Protein AF-T1CJ19-F1 (afdb_monomer_lite)

Radius of gyration: 16.88 Å; chains: 1; bounding box: 27×19×53 Å

Secondary structure (DSSP, 8-state):
-HHHHT--HHHHHHHHHHHHHTTSEEEETTTEEEE--------------

Sequence (49 aa):
MIEHYQVSRQTVREAVRHLEQDGLVVRHRGRGTILSHSRFEQRLGSIYS

Foldseek 3Di:
DCVVVVDDPVVVVVVVVVCVVVVQWDQDVPPGIDGDPDPPPPDPPDPDD

Organism: NCBI:txid410659

pLDDT: mean 82.63, std 11.92, range [52.94, 96.19]

Structure (mmCIF, N/CA/C/O backbone):
data_AF-T1CJ19-F1
#
_entry.id   AF-T1CJ19-F1
#
loop_
_atom_site.group_PDB
_atom_site.id
_atom_site.type_symbol
_atom_site.label_atom_id
_atom_site.label_alt_id
_atom_site.label_comp_id
_atom_site.label_asym_id
_atom_site.label_entity_id
_atom_site.label_seq_id
_atom_site.pdbx_PDB_ins_code
_atom_site.Cartn_x
_atom_site.Cartn_y
_atom_site.Cartn_z
_atom_site.occupancy
_atom_site.B_iso_or_equiv
_atom_site.auth_seq_id
_atom_site.auth_comp_id
_atom_site.auth_asym_id
_atom_site.auth_atom_id
_atom_site.pdbx_PDB_model_num
ATOM 1 N N . MET A 1 1 ? -5.016 3.416 4.876 1.00 72.31 1 MET A N 1
ATOM 2 C CA . MET A 1 1 ? -5.434 2.130 4.262 1.00 72.31 1 MET A CA 1
ATOM 3 C C . MET A 1 1 ? -6.461 1.407 5.118 1.00 72.31 1 MET A C 1
ATOM 5 O O . MET A 1 1 ? -7.575 1.260 4.661 1.00 72.31 1 MET A O 1
ATOM 9 N N . ILE A 1 2 ? -6.134 1.010 6.350 1.00 84.81 2 ILE A N 1
ATOM 10 C CA . ILE A 1 2 ? -7.068 0.295 7.247 1.00 84.81 2 ILE A CA 1
ATOM 11 C C . ILE A 1 2 ? -8.323 1.132 7.514 1.00 84.81 2 ILE A C 1
ATOM 13 O O . ILE A 1 2 ? -9.420 0.675 7.239 1.00 84.81 2 ILE A O 1
ATOM 17 N N . GLU A 1 3 ? -8.156 2.379 7.959 1.00 86.62 3 GLU A N 1
ATOM 18 C CA . GLU A 1 3 ? -9.277 3.302 8.212 1.00 86.62 3 GLU A CA 1
ATOM 19 C C . GLU A 1 3 ? -10.066 3.633 6.941 1.00 86.62 3 GLU A C 1
ATOM 21 O O . GLU A 1 3 ? -11.285 3.719 6.970 1.00 86.62 3 GLU A O 1
ATOM 26 N N . HIS A 1 4 ? -9.368 3.764 5.812 1.00 90.50 4 HIS A N 1
ATOM 27 C CA . HIS A 1 4 ?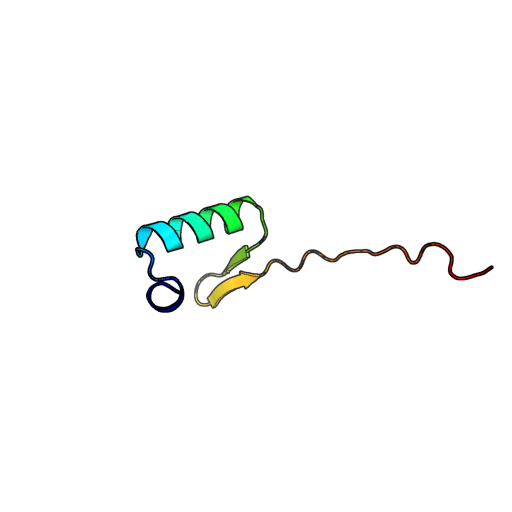 -9.968 4.146 4.534 1.00 90.50 4 HIS A CA 1
ATOM 28 C C . HIS A 1 4 ? -10.821 3.031 3.915 1.00 90.50 4 HIS A C 1
ATOM 30 O O . HIS A 1 4 ? -11.857 3.306 3.327 1.00 90.50 4 HIS A O 1
ATOM 36 N N . TYR A 1 5 ? -10.388 1.777 4.062 1.00 88.81 5 TYR A N 1
ATOM 37 C CA . TYR A 1 5 ? -11.074 0.611 3.500 1.00 88.81 5 TYR A CA 1
ATOM 38 C C . TYR A 1 5 ? -11.871 -0.182 4.546 1.00 88.81 5 TYR A C 1
ATOM 40 O O . TYR A 1 5 ? -12.484 -1.183 4.203 1.00 88.81 5 TYR A O 1
ATOM 48 N N . GLN A 1 6 ? -11.844 0.234 5.816 1.00 93.94 6 GLN A N 1
ATOM 49 C CA . GLN A 1 6 ? -12.483 -0.437 6.958 1.00 93.94 6 GLN A CA 1
ATOM 50 C C . GLN A 1 6 ? -12.199 -1.947 7.054 1.00 93.94 6 GLN A C 1
ATOM 52 O O . GLN A 1 6 ? -13.044 -2.740 7.459 1.00 93.94 6 GLN A O 1
ATOM 57 N N . VAL A 1 7 ? -10.975 -2.351 6.709 1.00 94.31 7 VAL A N 1
ATOM 58 C CA . VAL A 1 7 ? -10.522 -3.748 6.777 1.00 94.31 7 VAL A CA 1
ATOM 59 C C . VAL A 1 7 ? -9.444 -3.936 7.836 1.00 94.31 7 VAL A C 1
ATOM 61 O O . VAL A 1 7 ? -8.771 -2.991 8.242 1.00 94.31 7 VAL A O 1
ATOM 64 N N . SER A 1 8 ? -9.226 -5.183 8.256 1.00 95.56 8 SER A N 1
ATOM 65 C CA . SER A 1 8 ? -8.185 -5.515 9.230 1.00 95.56 8 SER A CA 1
ATOM 66 C C . SER A 1 8 ? -6.765 -5.223 8.711 1.00 95.56 8 SER A C 1
ATOM 68 O O . SER A 1 8 ? -6.488 -5.249 7.508 1.00 95.56 8 SER A O 1
ATOM 70 N N . ARG A 1 9 ? -5.814 -5.045 9.640 1.00 93.56 9 ARG A N 1
ATOM 71 C CA . ARG A 1 9 ? -4.368 -4.970 9.336 1.00 93.56 9 ARG A CA 1
ATOM 72 C C . ARG A 1 9 ? -3.882 -6.164 8.513 1.00 93.56 9 ARG A C 1
ATOM 74 O O . ARG A 1 9 ? -3.042 -5.997 7.633 1.00 93.56 9 ARG A O 1
ATOM 81 N N . GLN A 1 10 ? -4.390 -7.358 8.813 1.00 96.19 10 GLN A N 1
ATOM 82 C CA . GLN A 1 10 ? -3.995 -8.590 8.139 1.00 96.19 10 GLN A CA 1
ATOM 83 C C . GLN A 1 10 ? -4.473 -8.607 6.687 1.00 96.19 10 GLN A C 1
ATOM 85 O O . GLN A 1 10 ? -3.688 -8.929 5.803 1.00 96.19 10 GLN A O 1
ATOM 90 N N . THR A 1 11 ? -5.705 -8.162 6.435 1.00 95.06 11 THR A N 1
ATOM 91 C CA . THR A 1 11 ? -6.275 -8.044 5.086 1.00 95.06 11 THR A CA 1
ATOM 92 C C . THR A 1 11 ? -5.455 -7.095 4.216 1.00 95.06 11 THR A C 1
ATOM 94 O O . THR A 1 11 ? -5.120 -7.434 3.086 1.00 95.06 11 THR A O 1
ATOM 97 N N . VAL A 1 12 ? -5.054 -5.937 4.755 1.00 93.56 12 VAL A N 1
ATOM 98 C CA . VAL A 1 12 ? -4.178 -5.003 4.025 1.00 93.56 12 VAL A CA 1
ATOM 99 C C . VAL A 1 12 ? -2.823 -5.640 3.721 1.00 93.56 12 VAL A C 1
ATOM 101 O O . VAL A 1 12 ? -2.318 -5.501 2.612 1.00 93.56 12 VAL A O 1
ATOM 104 N N . ARG A 1 13 ? -2.227 -6.356 4.684 1.00 93.19 13 ARG A N 1
ATOM 105 C CA . ARG A 1 13 ? -0.944 -7.040 4.468 1.00 93.19 13 ARG A CA 1
ATOM 106 C C . ARG A 1 13 ? -1.029 -8.126 3.402 1.00 93.19 13 ARG A C 1
ATOM 108 O O . ARG A 1 13 ? -0.082 -8.262 2.635 1.00 93.19 13 ARG A O 1
ATOM 115 N N . GLU A 1 14 ? -2.124 -8.877 3.364 1.00 95.88 14 GLU A N 1
ATOM 116 C CA . GLU A 1 14 ? -2.332 -9.915 2.354 1.00 95.88 14 GLU A CA 1
ATOM 117 C C . GLU A 1 14 ? -2.486 -9.307 0.962 1.00 95.88 14 GLU A C 1
ATOM 119 O O . GLU A 1 14 ? -1.790 -9.707 0.036 1.00 95.88 14 GLU A O 1
ATOM 124 N N . ALA A 1 15 ? -3.305 -8.260 0.837 1.00 94.19 15 ALA A N 1
ATOM 125 C CA . ALA A 1 15 ? -3.478 -7.550 -0.424 1.00 94.19 15 ALA A CA 1
ATOM 126 C C . ALA A 1 15 ? -2.145 -6.992 -0.952 1.00 94.19 15 ALA A C 1
ATOM 128 O O . ALA A 1 15 ? -1.821 -7.168 -2.121 1.00 94.19 15 ALA A O 1
ATOM 129 N N . VAL A 1 16 ? -1.332 -6.373 -0.086 1.00 91.88 16 VAL A N 1
ATOM 130 C CA . VAL A 1 16 ? -0.002 -5.874 -0.477 1.00 91.88 16 VAL A CA 1
ATOM 131 C C . VAL A 1 16 ? 0.926 -7.016 -0.897 1.00 91.88 16 VAL A C 1
ATOM 133 O O . VAL A 1 16 ? 1.662 -6.851 -1.864 1.00 91.88 16 VAL A O 1
ATOM 136 N N . ARG A 1 17 ? 0.877 -8.178 -0.231 1.00 92.50 17 ARG A N 1
ATOM 137 C CA . ARG A 1 17 ? 1.663 -9.354 -0.638 1.00 92.50 17 ARG A CA 1
ATOM 138 C C . ARG A 1 17 ? 1.275 -9.829 -2.038 1.00 92.50 17 ARG A C 1
ATOM 140 O O . ARG A 1 17 ? 2.170 -10.106 -2.825 1.00 92.50 17 ARG A O 1
ATOM 147 N N . HIS A 1 18 ? -0.017 -9.901 -2.348 1.00 94.75 18 HIS A N 1
ATOM 148 C CA . HIS A 1 18 ? -0.470 -10.281 -3.689 1.00 94.75 18 HIS A CA 1
ATOM 149 C C . HIS A 1 18 ? 0.020 -9.283 -4.743 1.00 94.75 18 HIS A C 1
ATOM 151 O O . HIS A 1 18 ? 0.591 -9.686 -5.746 1.00 94.75 18 HIS A O 1
ATOM 157 N N . LEU A 1 19 ? -0.070 -7.978 -4.47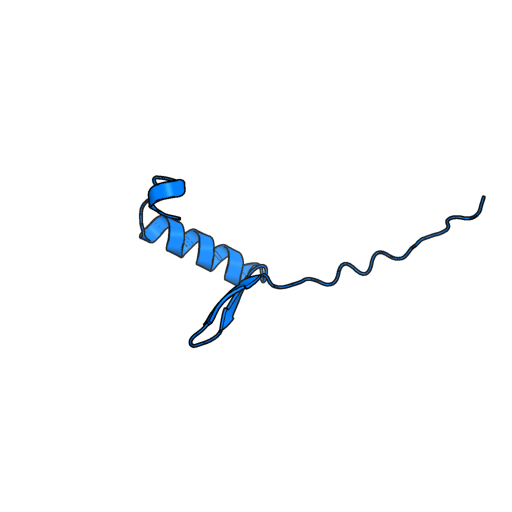0 1.00 91.50 19 LEU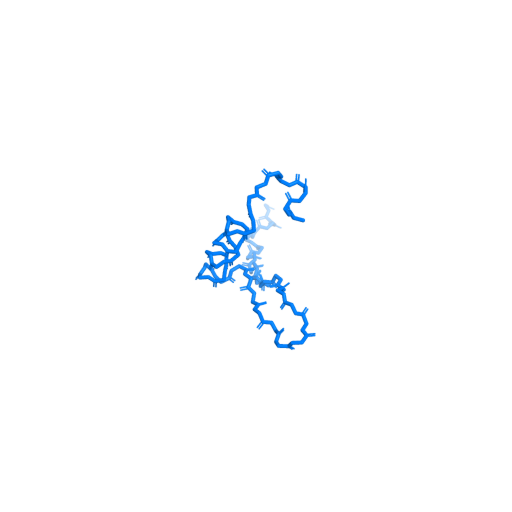 A N 1
ATOM 158 C CA . LEU A 1 19 ? 0.459 -6.955 -5.380 1.00 91.50 19 LEU A CA 1
ATOM 159 C C . LEU A 1 19 ? 1.983 -7.056 -5.578 1.00 91.50 19 LEU A C 1
ATOM 161 O O . LEU A 1 19 ? 2.482 -6.742 -6.658 1.00 91.50 19 LEU A O 1
ATOM 165 N N . GLU A 1 20 ? 2.733 -7.457 -4.545 1.00 90.62 20 GLU A N 1
ATOM 166 C CA . GLU A 1 20 ? 4.174 -7.731 -4.656 1.00 90.62 20 GLU A CA 1
ATOM 167 C C . GLU A 1 20 ? 4.438 -8.971 -5.523 1.00 90.62 20 GLU A C 1
ATOM 169 O O . GLU A 1 20 ? 5.338 -8.950 -6.361 1.00 90.62 20 GLU A O 1
ATOM 174 N N . GLN A 1 21 ? 3.647 -10.036 -5.350 1.00 91.81 21 GLN A N 1
ATOM 175 C CA . GLN A 1 21 ? 3.738 -11.267 -6.145 1.00 91.81 21 GLN A CA 1
ATOM 176 C C . GLN A 1 21 ? 3.404 -11.029 -7.620 1.00 91.81 21 GLN A C 1
ATOM 178 O 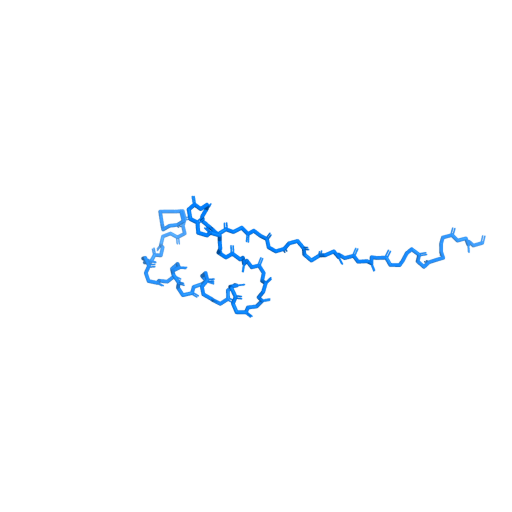O . GLN A 1 21 ? 4.094 -11.554 -8.490 1.00 91.81 21 GLN A O 1
ATOM 183 N N . ASP A 1 22 ? 2.417 -10.178 -7.893 1.00 90.38 22 ASP A N 1
ATOM 184 C CA . ASP A 1 22 ? 2.025 -9.770 -9.244 1.00 90.38 22 ASP A CA 1
ATOM 185 C C . ASP A 1 22 ? 3.029 -8.785 -9.875 1.00 90.38 22 ASP A C 1
ATOM 187 O O . ASP A 1 22 ? 2.871 -8.365 -11.021 1.00 90.38 22 ASP A O 1
ATOM 191 N N . GLY A 1 23 ? 4.064 -8.376 -9.131 1.00 88.44 23 GLY A N 1
ATOM 192 C CA . GLY A 1 23 ? 5.081 -7.434 -9.593 1.00 88.44 23 GLY A CA 1
ATOM 193 C C . GLY A 1 23 ? 4.560 -6.010 -9.795 1.00 88.44 23 GLY A C 1
ATOM 194 O O . GLY A 1 23 ? 5.250 -5.194 -10.405 1.00 88.44 23 GLY A O 1
ATOM 195 N N . LEU A 1 24 ? 3.363 -5.699 -9.286 1.00 87.81 24 LEU A N 1
ATOM 196 C CA . LEU A 1 24 ? 2.720 -4.385 -9.380 1.00 87.81 24 LEU A CA 1
ATOM 197 C C . LEU A 1 24 ? 3.303 -3.394 -8.375 1.00 87.81 24 LEU A C 1
ATOM 199 O O . LEU A 1 24 ? 3.303 -2.184 -8.614 1.00 87.81 24 LEU A O 1
ATOM 203 N N . VAL A 1 25 ? 3.827 -3.894 -7.255 1.00 90.81 25 VAL A N 1
ATOM 204 C CA . VAL A 1 25 ? 4.518 -3.080 -6.256 1.00 90.81 25 VAL A CA 1
ATOM 205 C C . VAL A 1 25 ? 5.826 -3.720 -5.811 1.00 90.81 25 VAL A C 1
ATOM 207 O O . VAL A 1 25 ? 5.985 -4.936 -5.820 1.00 90.81 25 VAL A O 1
ATOM 210 N N . VAL A 1 26 ? 6.771 -2.884 -5.388 1.00 87.81 26 VAL A N 1
ATOM 211 C CA . VAL A 1 26 ? 8.090 -3.296 -4.907 1.00 87.81 26 VAL A CA 1
ATOM 212 C C . VAL A 1 26 ? 8.393 -2.663 -3.555 1.00 87.81 26 VAL A C 1
ATOM 214 O O . VAL A 1 26 ? 8.138 -1.478 -3.321 1.00 87.81 26 VAL A O 1
ATOM 217 N N . ARG A 1 27 ? 8.963 -3.450 -2.639 1.00 85.31 27 ARG A N 1
ATOM 218 C CA . ARG A 1 27 ? 9.420 -2.953 -1.336 1.00 85.31 27 ARG A CA 1
ATOM 219 C C . ARG A 1 27 ? 10.847 -2.444 -1.417 1.00 85.31 27 ARG A C 1
ATOM 221 O O . ARG A 1 27 ? 11.782 -3.206 -1.647 1.00 85.31 27 ARG A O 1
ATOM 228 N N . HIS A 1 28 ? 11.026 -1.170 -1.093 1.00 85.31 28 HIS A N 1
ATOM 229 C CA . HIS A 1 28 ? 12.339 -0.578 -0.886 1.00 85.31 28 HIS A CA 1
ATOM 230 C C . HIS A 1 28 ? 12.618 -0.443 0.612 1.00 85.31 28 HIS A C 1
ATOM 232 O O . HIS A 1 28 ? 11.853 0.174 1.364 1.00 85.31 28 HIS A O 1
ATOM 238 N N . ARG A 1 29 ? 13.735 -1.026 1.065 1.00 81.88 29 ARG A N 1
ATOM 239 C CA . ARG A 1 29 ? 14.181 -0.911 2.463 1.00 81.88 29 ARG A CA 1
ATOM 240 C C . ARG A 1 29 ? 14.282 0.572 2.845 1.00 81.88 29 ARG A C 1
ATOM 242 O O . ARG A 1 29 ? 14.882 1.358 2.121 1.00 81.88 29 ARG A O 1
ATOM 249 N N . GLY A 1 30 ? 13.643 0.948 3.954 1.00 85.62 30 GLY A N 1
ATOM 250 C CA . GLY A 1 30 ? 13.616 2.327 4.461 1.00 85.62 30 GLY A CA 1
ATOM 251 C C . GLY A 1 30 ? 12.713 3.311 3.702 1.00 85.62 30 GLY A C 1
ATOM 252 O O . GLY A 1 30 ? 12.632 4.465 4.102 1.00 85.62 30 GLY A O 1
ATOM 253 N N . ARG A 1 31 ? 12.031 2.888 2.628 1.00 79.50 31 ARG A N 1
ATOM 254 C CA . ARG A 1 31 ? 11.209 3.767 1.769 1.00 79.50 31 ARG A CA 1
ATOM 255 C C . ARG A 1 31 ? 9.750 3.317 1.625 1.00 79.50 31 ARG A C 1
ATOM 257 O O . ARG A 1 31 ? 8.937 4.083 1.127 1.00 79.50 31 ARG A O 1
ATOM 264 N N . GLY A 1 32 ? 9.415 2.103 2.066 1.00 84.25 32 GLY A N 1
ATOM 265 C CA . GLY A 1 32 ? 8.059 1.551 1.972 1.00 84.25 32 GLY A CA 1
ATOM 266 C C . GLY A 1 32 ? 7.799 0.813 0.654 1.00 84.25 32 GLY A C 1
ATOM 267 O O . GLY A 1 32 ? 8.726 0.279 0.041 1.00 84.25 32 GLY A O 1
ATOM 268 N N . THR A 1 33 ? 6.528 0.741 0.259 1.00 85.94 33 THR A N 1
ATOM 269 C CA . THR A 1 33 ? 6.052 0.055 -0.953 1.00 85.94 33 THR A CA 1
ATOM 270 C C . THR A 1 33 ? 5.858 1.073 -2.080 1.00 85.94 33 THR A C 1
ATOM 272 O O . THR A 1 33 ? 5.179 2.077 -1.881 1.00 85.94 33 THR A O 1
ATOM 275 N N . ILE A 1 34 ? 6.457 0.826 -3.247 1.00 86.19 34 ILE A N 1
ATOM 276 C CA . ILE A 1 34 ? 6.442 1.716 -4.420 1.00 86.19 34 ILE A CA 1
ATOM 277 C C . ILE A 1 34 ? 5.782 0.990 -5.597 1.00 86.19 34 ILE A C 1
ATOM 279 O O . ILE A 1 34 ? 5.918 -0.223 -5.719 1.00 86.19 34 ILE A O 1
ATOM 283 N N . LEU A 1 35 ? 5.078 1.719 -6.468 1.00 85.44 35 LEU A N 1
ATOM 284 C CA . LEU A 1 35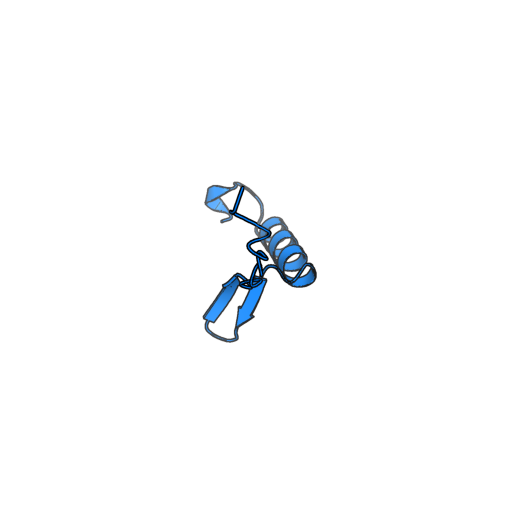 ? 4.517 1.169 -7.704 1.00 85.44 35 LEU A CA 1
ATOM 285 C C . LEU A 1 35 ? 5.627 0.753 -8.678 1.00 85.44 35 LEU A C 1
ATOM 287 O O . LEU A 1 35 ? 6.526 1.538 -8.998 1.00 85.44 35 LEU A O 1
ATOM 291 N N . SER A 1 36 ? 5.516 -0.466 -9.192 1.00 81.94 36 SER A N 1
ATOM 292 C CA . SER A 1 36 ? 6.317 -0.941 -10.311 1.00 81.94 36 SER A CA 1
ATOM 293 C C . SER A 1 36 ? 5.789 -0.287 -11.586 1.00 81.94 36 SER A C 1
ATOM 295 O O . SER A 1 36 ? 4.683 -0.573 -12.043 1.00 81.94 36 SER A O 1
ATOM 297 N N . HIS A 1 37 ? 6.545 0.657 -12.144 1.00 70.56 37 HIS A N 1
ATOM 298 C CA . HIS A 1 37 ? 6.179 1.279 -13.411 1.00 70.56 37 HIS A CA 1
ATOM 299 C C . HIS A 1 37 ? 6.498 0.293 -14.537 1.00 70.56 37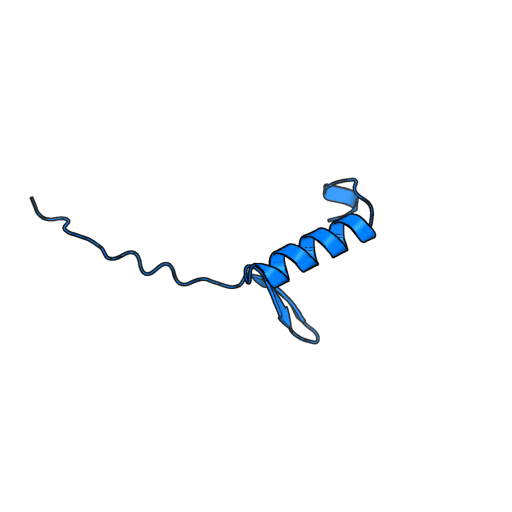 HIS A C 1
ATOM 301 O O . HIS A 1 37 ? 7.609 0.288 -15.068 1.00 70.56 37 HIS A O 1
ATOM 307 N N . SER A 1 38 ? 5.530 -0.550 -14.901 1.00 64.62 38 SER A N 1
ATOM 308 C CA . SER A 1 38 ? 5.610 -1.291 -16.158 1.00 64.62 38 SER A CA 1
ATOM 309 C C . SER A 1 38 ? 5.598 -0.273 -17.297 1.00 64.62 38 SER A C 1
ATOM 311 O O . SER A 1 38 ? 4.622 0.461 -17.476 1.00 64.62 38 SER A O 1
ATOM 313 N N . ARG A 1 39 ? 6.709 -0.163 -18.034 1.00 62.31 39 ARG A N 1
ATOM 314 C CA . ARG A 1 39 ? 6.751 0.654 -19.247 1.00 62.31 39 ARG A CA 1
ATOM 315 C C . ARG A 1 39 ? 5.852 -0.016 -20.279 1.00 62.31 39 ARG A C 1
ATOM 317 O O . ARG A 1 39 ? 6.261 -0.968 -20.931 1.00 62.31 39 ARG A O 1
ATOM 324 N N . PHE A 1 40 ? 4.625 0.479 -20.409 1.00 64.06 40 PHE A N 1
ATOM 325 C CA . PHE A 1 40 ? 3.784 0.184 -21.561 1.00 64.06 40 PHE A CA 1
ATOM 326 C C . PHE A 1 40 ? 4.494 0.737 -22.805 1.00 64.06 40 PHE A C 1
ATOM 328 O O . PHE A 1 40 ? 4.420 1.928 -23.101 1.00 64.06 40 PHE A O 1
ATOM 335 N N . GLU A 1 41 ? 5.222 -0.114 -23.528 1.00 64.94 41 GLU A N 1
ATOM 336 C CA . GLU A 1 41 ? 5.651 0.185 -24.894 1.00 64.94 41 GLU A CA 1
ATOM 337 C C . GLU A 1 41 ? 4.429 0.066 -25.807 1.00 64.94 41 GLU A C 1
ATOM 339 O O . GLU A 1 41 ? 4.200 -0.944 -26.472 1.00 64.94 41 GLU A O 1
ATOM 344 N N . GLN A 1 42 ? 3.594 1.106 -25.821 1.00 68.25 42 GLN A N 1
ATOM 345 C CA . GLN A 1 42 ? 2.571 1.229 -26.847 1.00 68.25 42 GLN A CA 1
ATOM 346 C C . GLN A 1 42 ? 3.286 1.487 -28.176 1.00 68.25 42 GLN A C 1
ATOM 348 O O . GLN A 1 42 ? 3.739 2.600 -28.447 1.00 68.25 42 GLN A O 1
ATOM 353 N N . ARG A 1 43 ? 3.404 0.454 -29.019 1.00 65.94 43 ARG A N 1
ATOM 354 C CA . ARG A 1 43 ? 3.767 0.655 -30.424 1.00 65.94 43 ARG A CA 1
ATOM 355 C C . ARG A 1 43 ? 2.681 1.538 -31.030 1.00 65.94 43 ARG A C 1
ATOM 357 O O . ARG A 1 43 ? 1.540 1.098 -31.151 1.00 65.94 43 ARG A O 1
ATOM 364 N N . LEU A 1 44 ? 3.027 2.780 -31.374 1.00 70.25 44 LEU A N 1
ATOM 365 C CA . LEU A 1 44 ? 2.218 3.660 -32.219 1.00 70.25 44 LEU A CA 1
ATOM 366 C C . LEU A 1 44 ? 2.093 3.005 -33.603 1.00 70.25 44 LEU A C 1
ATOM 368 O O . LEU A 1 44 ? 2.820 3.324 -34.539 1.00 70.25 44 LEU A O 1
ATOM 372 N N . GLY A 1 45 ? 1.225 2.002 -33.702 1.00 65.31 45 GLY A N 1
ATOM 373 C CA . GLY A 1 45 ? 0.886 1.341 -34.946 1.00 65.31 45 GLY A CA 1
ATOM 374 C C . GLY A 1 45 ? 0.035 2.281 -35.783 1.00 65.31 45 GLY A C 1
ATOM 375 O O . GLY A 1 45 ? -1.136 2.470 -35.483 1.00 65.31 45 GLY A O 1
ATOM 376 N N . SER A 1 46 ? 0.654 2.848 -36.818 1.00 68.44 46 SER A N 1
ATOM 377 C CA . SER A 1 46 ? 0.013 3.425 -38.001 1.00 68.44 46 SER A CA 1
ATOM 378 C C . SER A 1 46 ? -1.092 4.454 -37.737 1.00 68.44 46 SER A C 1
ATOM 380 O O . SER A 1 46 ? -2.273 4.167 -37.909 1.00 68.44 46 SER A O 1
ATOM 382 N N . ILE A 1 47 ? -0.708 5.696 -37.429 1.00 63.97 47 ILE A N 1
ATOM 383 C CA . ILE A 1 47 ? -1.567 6.850 -37.736 1.00 63.97 47 ILE A CA 1
ATOM 384 C C . ILE A 1 47 ? -1.082 7.459 -39.048 1.00 63.97 47 ILE A C 1
ATOM 386 O O . ILE A 1 47 ? -0.487 8.524 -39.035 1.00 63.97 47 ILE A O 1
ATOM 390 N N . TYR A 1 48 ? -1.294 6.758 -40.159 1.00 52.94 48 TYR A N 1
ATOM 391 C CA . TYR A 1 48 ? -1.406 7.374 -41.481 1.00 52.94 48 TYR A CA 1
ATOM 392 C C . TYR A 1 48 ? -2.402 6.536 -42.292 1.00 52.94 48 TYR A C 1
ATOM 394 O O . TYR A 1 48 ? -2.165 5.351 -42.532 1.00 52.94 48 TYR A O 1
ATOM 402 N N . SER A 1 49 ? -3.538 7.166 -42.605 1.00 59.09 49 SER A N 1
ATOM 403 C CA . SER A 1 49 ? -4.500 6.772 -43.640 1.00 59.09 49 SER A CA 1
ATOM 404 C C . SER A 1 49 ? -4.122 7.429 -44.959 1.00 59.09 49 SER A C 1
ATOM 406 O O . SER A 1 49 ? -3.573 8.554 -44.896 1.00 59.09 49 SER A O 1
#

InterPro domains:
  IPR000524 Transcription regulator HTH, GntR [PF00392] (3-33)
  IPR000524 Transcription regulator HTH, GntR [PS50949] (1-38)
  IPR036388 Winged helix-like DNA-binding domain superfamily [G3DSA:1.10.10.10] (1-48)
  IPR036390 Winged helix DNA-binding domain superfamily [SSF46785] (2-39)
  IPR050679 Bacterial HTH-type transcriptional regulator [PTHR44846] (2-47)